Protein AF-A0A939VC29-F1 (afdb_monomer_lite)

Secondary structure (DSSP, 8-state):
-HHHHHHHHHHHHHHHHHHHHHHHGGG-PPPHHHHSTT-TTHHHHSPPP-EEEEETTEEEEE-SSEEEEE-TTT--EEEEEEHHHHHHHHHTT--

Structure (mmCIF, N/CA/C/O backbone):
data_AF-A0A939VC29-F1
#
_entry.id   AF-A0A939VC29-F1
#
loop_
_atom_site.group_PDB
_atom_site.id
_atom_site.type_symbol
_atom_site.label_atom_id
_atom_site.label_alt_id
_atom_site.label_comp_id
_atom_site.label_asym_id
_atom_site.label_entity_id
_atom_site.label_seq_id
_atom_site.pdbx_PDB_ins_code
_atom_site.Cartn_x
_atom_site.Cartn_y
_atom_site.Cartn_z
_atom_site.occupancy
_atom_site.B_iso_or_equiv
_atom_site.auth_seq_id
_atom_site.auth_comp_id
_atom_site.auth_asym_id
_atom_site.auth_atom_id
_atom_site.pdbx_PDB_model_num
ATOM 1 N N . MET A 1 1 ? -16.959 -11.266 55.930 1.00 55.59 1 MET A N 1
ATOM 2 C CA . MET A 1 1 ? -17.821 -10.358 55.129 1.00 55.59 1 MET A CA 1
ATOM 3 C C . MET A 1 1 ? -17.185 -8.999 54.788 1.00 55.59 1 MET A C 1
ATOM 5 O O . MET A 1 1 ? -17.358 -8.553 53.666 1.00 55.59 1 MET A O 1
ATOM 9 N N . LYS A 1 2 ? -16.408 -8.341 55.670 1.00 51.97 2 LYS A N 1
ATOM 10 C CA . LYS A 1 2 ? -15.810 -7.006 55.393 1.00 51.97 2 LYS A CA 1
ATOM 11 C C . LYS A 1 2 ? -14.685 -6.971 54.331 1.00 51.97 2 LYS A C 1
ATOM 13 O O . LYS A 1 2 ? -14.397 -5.912 53.790 1.00 51.97 2 LYS A O 1
ATOM 18 N N . LYS A 1 3 ? -14.012 -8.097 54.052 1.00 50.22 3 LYS A N 1
ATOM 19 C CA . LYS A 1 3 ? -12.901 -8.185 53.075 1.00 50.22 3 LYS A CA 1
ATOM 20 C C . LYS A 1 3 ? -13.419 -8.186 51.629 1.00 50.22 3 LYS A C 1
ATOM 22 O O . LYS A 1 3 ? -12.918 -7.445 50.795 1.00 50.22 3 LYS A O 1
ATOM 27 N N . THR A 1 4 ? -14.496 -8.928 51.376 1.00 53.12 4 THR A N 1
ATOM 28 C CA . THR A 1 4 ? -15.167 -9.022 50.071 1.00 53.12 4 THR A CA 1
ATOM 29 C C . THR A 1 4 ? -15.758 -7.680 49.630 1.00 53.12 4 THR A C 1
ATOM 31 O O . THR A 1 4 ? -15.618 -7.296 48.475 1.00 53.12 4 THR A O 1
ATOM 34 N N . THR A 1 5 ? -16.326 -6.904 50.559 1.00 60.31 5 THR A N 1
ATOM 35 C CA . THR A 1 5 ? -16.849 -5.558 50.274 1.00 60.31 5 THR A CA 1
ATOM 36 C C . THR A 1 5 ? -15.757 -4.506 50.053 1.00 60.31 5 THR A C 1
ATOM 38 O O . THR A 1 5 ? -15.959 -3.609 49.240 1.00 60.31 5 THR A O 1
ATOM 41 N N . LYS A 1 6 ? -14.585 -4.610 50.700 1.00 60.59 6 LYS A N 1
ATOM 42 C CA . LYS A 1 6 ? -13.419 -3.755 50.383 1.00 60.59 6 LYS A CA 1
ATOM 43 C C . LYS A 1 6 ? -12.873 -4.034 48.980 1.00 60.59 6 LYS A C 1
ATOM 45 O O . LYS A 1 6 ? -12.610 -3.091 48.244 1.00 60.59 6 LYS A O 1
ATOM 50 N N . ASN A 1 7 ? -12.769 -5.307 48.594 1.00 62.59 7 ASN A N 1
ATOM 51 C CA . ASN A 1 7 ? -12.295 -5.707 47.264 1.00 62.59 7 ASN A CA 1
ATOM 52 C C . ASN A 1 7 ? -13.276 -5.285 46.155 1.00 62.59 7 ASN A C 1
ATOM 54 O O . ASN A 1 7 ? -12.844 -4.828 45.100 1.00 62.59 7 ASN A O 1
ATOM 58 N N . LEU A 1 8 ? -14.588 -5.368 46.412 1.00 68.81 8 LEU A N 1
ATOM 59 C CA . LEU A 1 8 ? -15.631 -4.901 45.492 1.00 68.81 8 LEU A CA 1
ATOM 60 C C . LEU A 1 8 ? -15.632 -3.369 45.337 1.00 68.81 8 LEU A C 1
ATOM 62 O O . LEU A 1 8 ? -15.771 -2.852 44.235 1.00 68.81 8 LEU A O 1
ATOM 66 N N . ARG A 1 9 ? -15.413 -2.629 46.431 1.00 68.44 9 ARG A N 1
ATOM 67 C CA . ARG A 1 9 ? -15.256 -1.165 46.382 1.00 68.44 9 ARG A CA 1
ATOM 68 C C . ARG A 1 9 ? -13.992 -0.749 45.629 1.00 68.44 9 ARG A C 1
ATOM 70 O O . ARG A 1 9 ? -14.062 0.159 44.814 1.00 68.44 9 ARG A O 1
ATOM 77 N N . SER A 1 10 ? -12.875 -1.445 45.857 1.00 71.88 10 SER A N 1
ATOM 78 C CA . SER A 1 10 ? -11.595 -1.185 45.185 1.00 71.88 10 SER A CA 1
ATOM 79 C C . SER A 1 10 ? -11.645 -1.462 43.679 1.00 71.88 10 SER A C 1
ATOM 81 O O . SER A 1 10 ? -11.049 -0.722 42.899 1.00 71.88 10 SER A O 1
ATOM 83 N N . THR A 1 11 ? -12.350 -2.515 43.261 1.00 73.38 11 THR A N 1
ATOM 84 C CA . THR A 1 11 ? -12.545 -2.841 41.839 1.00 73.38 11 THR A CA 1
ATOM 85 C C . THR A 1 11 ? -13.499 -1.858 41.170 1.00 73.38 11 THR A C 1
ATOM 87 O O . THR A 1 11 ? -13.197 -1.381 40.081 1.00 73.38 11 THR A O 1
ATOM 90 N N . ALA A 1 12 ? -14.581 -1.455 41.843 1.00 80.31 12 ALA A N 1
ATOM 91 C CA . ALA A 1 12 ? -15.478 -0.415 41.341 1.00 80.31 12 ALA A CA 1
ATOM 92 C C . ALA A 1 12 ? -14.769 0.941 41.143 1.00 80.31 12 ALA A C 1
ATOM 94 O O . ALA A 1 12 ? -14.977 1.589 40.120 1.00 80.31 12 ALA A O 1
ATOM 95 N N . THR A 1 13 ? -13.881 1.355 42.058 1.00 80.69 13 THR A N 1
ATOM 96 C CA . THR A 1 13 ? -13.077 2.579 41.869 1.00 80.69 13 THR A CA 1
ATOM 97 C C . THR A 1 13 ? -12.082 2.465 40.721 1.00 80.69 13 THR A C 1
ATOM 99 O O . THR A 1 13 ? -11.893 3.439 40.001 1.00 80.69 13 THR A O 1
ATOM 102 N N . LEU A 1 14 ? -11.471 1.294 40.514 1.00 82.81 14 LEU A N 1
ATOM 103 C CA . LEU A 1 14 ? -10.546 1.082 39.398 1.00 82.81 14 LEU A CA 1
ATOM 104 C C . LEU A 1 14 ? -11.274 1.156 38.047 1.00 82.81 14 LEU A C 1
ATOM 106 O O . LEU A 1 14 ? -10.795 1.809 37.127 1.00 82.81 14 LEU A O 1
ATOM 110 N N . VAL A 1 15 ? -12.458 0.542 37.944 1.00 84.38 15 VAL A N 1
ATOM 111 C CA . VAL A 1 15 ? -13.300 0.602 36.739 1.00 84.38 15 VAL A CA 1
ATOM 112 C C . VAL A 1 15 ? -13.763 2.034 36.461 1.00 84.38 15 VAL A C 1
ATOM 114 O O . VAL A 1 15 ? -13.710 2.476 35.317 1.00 84.38 15 VAL A O 1
ATOM 117 N N . LEU A 1 16 ? -14.145 2.792 37.494 1.00 83.25 16 LEU A N 1
ATOM 118 C CA . LEU A 1 16 ? -14.531 4.197 37.343 1.00 83.25 16 LEU A CA 1
ATOM 119 C C . LEU A 1 16 ? -13.359 5.078 36.875 1.00 83.25 16 LEU A C 1
ATOM 121 O O . LEU A 1 16 ? -13.553 5.924 36.009 1.00 83.25 16 LEU A O 1
ATOM 125 N N . LEU A 1 17 ? -12.144 4.849 37.388 1.00 81.31 17 LEU A N 1
ATOM 126 C CA . LEU A 1 17 ? -10.926 5.537 36.933 1.00 81.31 17 LEU A CA 1
ATOM 127 C C . LEU A 1 17 ? -10.551 5.196 35.484 1.00 81.31 17 LEU A C 1
ATOM 129 O O . LEU A 1 17 ? -10.044 6.051 34.767 1.00 81.31 17 LEU A O 1
ATOM 133 N N . LEU A 1 18 ? -10.796 3.963 35.038 1.00 79.25 18 LEU A N 1
ATOM 134 C CA . LEU A 1 18 ? -10.571 3.569 33.645 1.00 79.25 18 LEU A CA 1
ATOM 135 C C . LEU A 1 18 ? -11.630 4.164 32.705 1.00 79.25 18 LEU A C 1
ATOM 137 O O . LEU A 1 18 ? -11.317 4.511 31.575 1.00 79.25 18 LEU A O 1
ATOM 141 N N . LEU A 1 19 ? -12.874 4.335 33.159 1.00 77.44 19 LEU A N 1
ATOM 142 C CA . LEU A 1 19 ? -13.927 4.983 32.368 1.00 77.44 19 LEU A CA 1
ATOM 143 C C . LEU A 1 19 ? -13.667 6.486 32.169 1.00 77.44 19 LEU A C 1
ATOM 145 O O . LEU A 1 19 ? -13.938 7.017 31.091 1.00 77.44 19 LEU A O 1
ATOM 149 N N . THR A 1 20 ? -13.102 7.175 33.166 1.00 67.75 20 THR A N 1
ATOM 150 C CA . THR A 1 20 ? -12.790 8.609 33.049 1.00 67.75 20 THR A CA 1
ATOM 151 C C . THR A 1 20 ? -11.613 8.889 32.113 1.00 67.75 20 THR A C 1
ATOM 153 O O . THR A 1 20 ? -11.638 9.896 31.407 1.00 67.75 20 THR A O 1
ATOM 156 N N . THR A 1 21 ? -10.610 8.008 32.026 1.00 65.38 21 THR A N 1
ATOM 157 C CA . THR A 1 21 ? -9.490 8.188 31.082 1.00 65.38 21 THR A CA 1
ATOM 158 C C . THR A 1 21 ? -9.920 8.029 29.623 1.00 65.38 21 THR A C 1
ATOM 160 O O . THR A 1 21 ? -9.427 8.765 28.767 1.00 65.38 21 THR A O 1
ATOM 163 N N . ILE A 1 22 ? -10.882 7.143 29.336 1.00 66.50 22 ILE A N 1
ATOM 164 C CA . ILE A 1 22 ? -11.430 6.955 27.982 1.00 66.50 22 ILE A CA 1
ATOM 165 C C . ILE A 1 22 ? -12.197 8.209 27.525 1.00 66.50 22 ILE A C 1
ATOM 167 O O . ILE A 1 22 ? -12.048 8.629 26.380 1.00 66.50 22 ILE A O 1
ATOM 171 N N . MET A 1 23 ? -12.951 8.865 28.420 1.00 62.06 23 MET A N 1
ATOM 172 C CA . MET A 1 23 ? -13.650 10.122 28.095 1.00 62.06 23 MET A CA 1
ATOM 173 C C . MET A 1 23 ? -12.689 11.295 27.841 1.00 62.06 23 MET A C 1
ATOM 175 O O . MET A 1 23 ? -12.919 12.089 26.931 1.00 62.06 23 MET A O 1
ATOM 179 N N . MET A 1 24 ? -11.591 11.403 28.598 1.00 61.97 24 MET A N 1
ATOM 180 C CA . MET A 1 24 ? -10.615 12.494 28.431 1.00 61.97 24 MET A CA 1
ATOM 181 C C . MET A 1 24 ? -9.788 12.365 27.141 1.00 61.97 24 MET A C 1
ATOM 183 O O . MET A 1 24 ? -9.406 13.376 26.554 1.00 61.97 24 MET A O 1
ATOM 187 N N . ALA A 1 25 ? -9.551 11.142 26.655 1.00 60.53 25 ALA A N 1
ATOM 188 C CA . ALA A 1 25 ? -8.851 10.898 25.391 1.00 60.53 25 ALA A CA 1
ATOM 189 C C . ALA A 1 25 ? -9.644 11.362 24.150 1.00 60.53 25 ALA A C 1
ATOM 191 O O . ALA A 1 25 ? -9.062 11.545 23.081 1.00 60.53 25 ALA A O 1
ATOM 192 N N . GLN A 1 26 ? -10.954 11.590 24.283 1.00 61.41 26 GLN A N 1
ATOM 193 C CA . GLN A 1 26 ? -11.834 11.965 23.174 1.00 61.41 26 GLN A CA 1
ATOM 194 C C . GLN A 1 26 ? -11.755 13.459 22.804 1.00 61.41 26 GLN A C 1
ATOM 196 O O . GLN A 1 26 ? -12.183 13.849 21.721 1.00 61.41 26 GLN A O 1
ATOM 201 N N . HIS A 1 27 ? -11.175 14.301 23.665 1.00 63.78 27 HIS A N 1
ATOM 202 C CA . HIS A 1 27 ? -11.082 15.754 23.470 1.00 63.78 27 HIS A CA 1
ATOM 203 C C . HIS A 1 27 ? -9.701 16.218 22.988 1.00 63.78 27 HIS A C 1
ATOM 205 O O . HIS A 1 27 ? -9.257 17.315 23.332 1.00 63.78 27 HIS A O 1
ATOM 211 N N . LYS A 1 28 ? -8.995 15.411 22.184 1.00 72.88 28 LYS A N 1
ATOM 212 C CA . LYS A 1 28 ? -7.793 15.904 21.505 1.00 72.88 28 LYS A CA 1
ATOM 213 C C . LYS A 1 28 ? -8.209 16.988 20.509 1.00 72.88 28 LYS A C 1
ATOM 215 O O . LYS A 1 28 ? -8.849 16.703 19.502 1.00 72.88 28 LYS A O 1
ATOM 220 N N . GLN A 1 29 ? -7.857 18.231 20.812 1.00 83.00 29 GLN A N 1
ATOM 221 C CA . GLN A 1 29 ? -8.041 19.348 19.895 1.00 83.00 29 GLN A CA 1
ATOM 222 C C . GLN A 1 29 ? -7.030 19.206 18.757 1.00 83.00 29 GLN A C 1
ATOM 224 O O . GLN A 1 29 ? -5.828 19.089 18.999 1.00 83.00 29 GLN A O 1
ATOM 229 N N . PHE A 1 30 ? -7.527 19.175 17.525 1.00 87.94 30 PHE A N 1
ATOM 230 C CA . PHE A 1 30 ? -6.679 19.188 16.340 1.00 87.94 30 PHE A CA 1
ATOM 231 C C . PHE A 1 30 ? -6.135 20.599 16.110 1.00 87.94 30 PHE A C 1
ATOM 233 O O . PHE A 1 30 ? -6.833 21.591 16.327 1.00 87.94 30 PHE A O 1
ATOM 240 N N . THR A 1 31 ? -4.881 20.686 15.683 1.00 93.56 31 THR A N 1
ATOM 241 C CA . THR A 1 31 ? -4.234 21.946 15.308 1.00 93.56 31 THR A CA 1
ATOM 242 C C . THR A 1 31 ? -4.516 22.290 13.843 1.00 93.56 31 THR A C 1
ATOM 244 O O . THR A 1 31 ? -4.997 21.460 13.074 1.00 93.56 31 THR A O 1
ATOM 247 N N . LEU A 1 32 ? -4.189 23.510 13.408 1.00 94.38 32 LEU A N 1
ATOM 248 C CA . LEU A 1 32 ? -4.272 23.851 11.981 1.00 94.38 32 LEU A CA 1
ATOM 249 C C . LEU A 1 32 ? -3.327 22.992 11.124 1.00 94.38 32 LEU A C 1
ATOM 251 O O . LEU A 1 32 ? -3.684 22.643 10.003 1.00 94.38 32 LEU A O 1
ATOM 255 N N . GLU A 1 33 ? -2.173 22.592 11.665 1.00 95.31 33 GLU A N 1
ATOM 256 C CA . GLU A 1 33 ? -1.212 21.693 11.005 1.00 95.31 33 GLU A CA 1
ATOM 257 C C . GLU A 1 33 ? -1.770 20.284 10.761 1.00 95.31 33 GLU A C 1
ATOM 259 O O . GLU A 1 33 ? -1.320 19.584 9.852 1.00 95.31 33 GLU A O 1
ATOM 264 N N . ASP A 1 34 ? -2.754 19.881 11.566 1.00 94.38 34 ASP A N 1
ATOM 265 C CA . ASP A 1 34 ? -3.453 18.604 11.458 1.00 94.38 34 ASP A CA 1
ATOM 266 C C . ASP A 1 34 ? -4.587 18.643 10.424 1.00 94.38 34 ASP A C 1
ATOM 268 O O . ASP A 1 34 ? -4.891 17.630 9.796 1.00 94.38 34 ASP A O 1
ATOM 272 N N . LEU A 1 35 ? -5.235 19.802 10.262 1.00 91.75 35 LEU A N 1
ATOM 273 C CA . LEU A 1 35 ? -6.495 19.928 9.522 1.00 91.75 35 LEU A CA 1
ATOM 274 C C . LEU A 1 35 ? -6.349 20.565 8.139 1.00 91.75 35 LEU A C 1
ATOM 276 O O . LEU A 1 35 ? -7.129 20.247 7.241 1.00 91.75 35 LEU A O 1
ATOM 280 N N . ASN A 1 36 ? -5.381 21.460 7.949 1.00 94.00 36 ASN A N 1
ATOM 281 C CA . ASN A 1 36 ? -5.243 22.202 6.701 1.00 94.00 36 ASN A CA 1
ATOM 282 C C . ASN A 1 36 ? -4.416 21.434 5.669 1.00 94.00 36 ASN A C 1
ATOM 284 O O . ASN A 1 36 ? -3.344 20.912 5.974 1.00 94.00 36 ASN A O 1
ATOM 288 N N . PHE A 1 37 ? -4.858 21.455 4.409 1.00 91.19 37 PHE A N 1
ATOM 289 C CA . PHE A 1 37 ? -4.052 20.968 3.291 1.00 91.19 37 PHE A CA 1
ATOM 290 C C . PHE A 1 37 ? -2.702 21.694 3.250 1.00 91.19 37 PHE A C 1
ATOM 292 O O . PHE A 1 37 ? -2.650 22.921 3.205 1.00 91.19 37 PHE A O 1
ATOM 299 N N . GLY A 1 38 ? -1.613 20.924 3.254 1.00 92.06 38 GLY A N 1
ATOM 300 C CA . GLY A 1 38 ? -0.248 21.460 3.297 1.00 92.06 38 GLY A CA 1
ATOM 301 C C . GLY A 1 38 ? 0.315 21.656 4.707 1.00 92.06 38 GLY A C 1
ATOM 302 O O . GLY A 1 38 ? 1.503 21.941 4.828 1.00 92.06 38 GLY A O 1
ATOM 303 N N . GLY A 1 39 ? -0.488 21.445 5.755 1.00 96.00 39 GLY A N 1
ATOM 304 C CA . GLY A 1 39 ? 0.001 21.346 7.125 1.00 96.00 39 GLY A CA 1
ATOM 305 C C . GLY A 1 39 ? 0.986 20.188 7.284 1.00 96.00 39 GLY A C 1
ATOM 306 O O . GLY A 1 39 ? 0.861 19.137 6.645 1.00 96.00 39 GLY A O 1
ATOM 307 N N . SER A 1 40 ? 1.968 20.377 8.156 1.00 95.88 40 SER A N 1
ATOM 308 C CA . SER A 1 40 ? 3.068 19.437 8.395 1.00 95.88 40 SER A CA 1
ATOM 309 C C . SER A 1 40 ? 2.607 18.046 8.845 1.00 95.88 40 SER A C 1
ATOM 311 O O . SER A 1 40 ? 3.303 17.064 8.580 1.00 95.88 40 SER A O 1
ATOM 313 N N . ASN A 1 41 ? 1.425 17.935 9.464 1.00 94.44 41 ASN A N 1
ATOM 314 C CA . ASN A 1 41 ? 0.870 16.668 9.942 1.00 94.44 41 ASN A CA 1
ATOM 315 C C . ASN A 1 41 ? -0.418 16.223 9.222 1.00 94.44 41 ASN A C 1
ATOM 317 O O . ASN A 1 41 ? -0.905 15.115 9.457 1.00 94.44 41 ASN A O 1
ATOM 321 N N . TYR A 1 42 ? -0.942 17.030 8.297 1.00 94.00 42 TYR A N 1
ATOM 322 C CA . TYR A 1 42 ? -2.206 16.779 7.601 1.00 94.00 42 TYR A CA 1
ATOM 323 C C . TYR A 1 42 ? -2.293 15.374 6.985 1.00 94.00 42 TYR A C 1
ATOM 325 O O . TYR A 1 42 ? -3.274 14.659 7.171 1.00 94.00 42 TYR A O 1
ATOM 333 N N . ARG A 1 43 ? -1.235 14.911 6.304 1.00 90.94 43 ARG A N 1
ATOM 334 C CA . ARG A 1 43 ? -1.243 13.589 5.645 1.00 90.9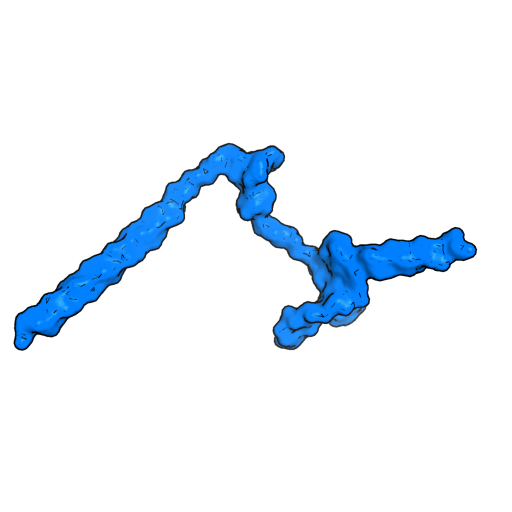4 43 ARG A CA 1
ATOM 335 C C . ARG A 1 43 ? -1.300 12.402 6.606 1.00 90.94 43 ARG A C 1
ATOM 337 O O . ARG A 1 43 ? -1.816 11.355 6.229 1.00 90.94 43 ARG A O 1
ATOM 344 N N . ASN A 1 44 ? -0.807 12.552 7.834 1.00 91.44 44 ASN A N 1
ATOM 345 C CA . ASN A 1 44 ? -0.928 11.510 8.859 1.00 91.44 44 ASN A CA 1
ATOM 346 C C . ASN A 1 44 ? -2.328 11.489 9.489 1.00 91.44 44 ASN A C 1
ATOM 348 O O . ASN A 1 44 ? -2.714 10.497 10.103 1.00 91.44 44 ASN A O 1
ATOM 352 N N . MET A 1 45 ? -3.069 12.590 9.349 1.00 91.56 45 MET A N 1
ATOM 353 C CA . MET A 1 45 ? -4.432 12.778 9.850 1.00 91.56 45 MET A CA 1
ATOM 354 C C . MET A 1 45 ? -5.494 12.360 8.823 1.00 91.56 45 MET A C 1
ATOM 356 O O . MET A 1 45 ? -6.666 12.222 9.167 1.00 91.56 45 MET A O 1
ATOM 360 N N . THR A 1 46 ? -5.092 12.110 7.575 1.00 87.56 46 THR A N 1
ATOM 361 C CA . THR A 1 46 ? -5.952 11.559 6.524 1.00 87.56 46 THR A CA 1
ATOM 362 C C . THR A 1 46 ? -5.853 10.032 6.440 1.00 87.56 46 THR A C 1
ATOM 364 O O . THR A 1 46 ? -4.780 9.478 6.692 1.00 87.56 46 THR A O 1
ATOM 367 N N . PRO A 1 47 ? -6.924 9.325 6.029 1.00 88.06 47 PRO A N 1
ATOM 368 C CA . PRO A 1 47 ? -6.848 7.899 5.733 1.00 88.06 47 PRO A CA 1
ATOM 369 C C . PRO A 1 47 ? -5.743 7.598 4.719 1.00 88.06 47 PRO A C 1
ATOM 371 O O . PRO A 1 47 ? -5.602 8.299 3.714 1.00 88.06 47 PRO A O 1
ATOM 374 N N . LYS A 1 48 ? -4.972 6.534 4.965 1.00 84.31 48 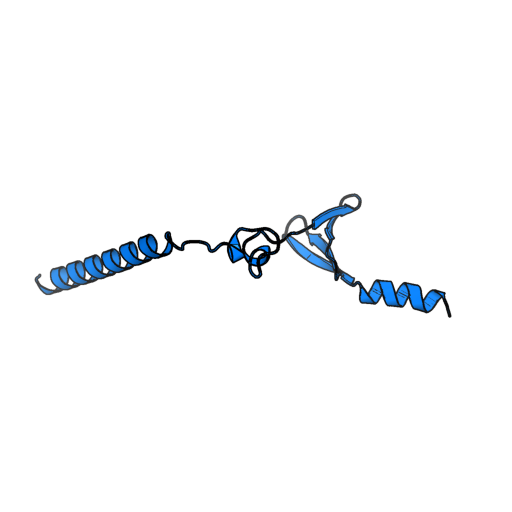LYS A N 1
ATOM 375 C CA . LYS A 1 48 ? -3.971 6.076 3.999 1.00 84.31 48 LYS A CA 1
ATOM 376 C C . LYS A 1 48 ? -4.672 5.679 2.706 1.00 84.31 48 LYS A C 1
ATOM 378 O O . LYS A 1 48 ? -5.627 4.904 2.724 1.00 84.31 48 LY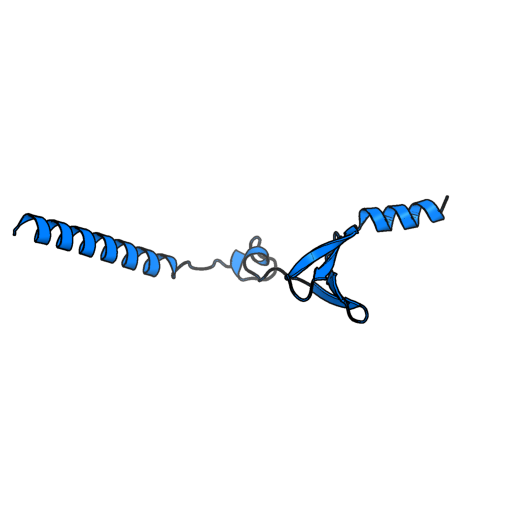S A O 1
ATOM 383 N N . GLN A 1 49 ? -4.180 6.212 1.595 1.00 81.00 49 GLN A N 1
ATOM 384 C CA . GLN A 1 49 ? -4.670 5.840 0.280 1.00 81.00 49 GLN A CA 1
ATOM 385 C C . GLN A 1 49 ? -4.187 4.428 -0.032 1.00 81.00 49 GLN A C 1
ATOM 387 O O . GLN A 1 49 ? -2.986 4.168 -0.044 1.00 81.00 49 GLN A O 1
ATOM 392 N N . VAL A 1 50 ? -5.134 3.525 -0.257 1.00 85.44 50 VAL A N 1
ATOM 393 C CA . VAL A 1 50 ? -4.857 2.186 -0.764 1.00 85.44 50 VAL A CA 1
ATOM 394 C C . VAL A 1 50 ? -5.596 2.055 -2.078 1.00 85.44 50 VAL A C 1
ATOM 396 O O . VAL A 1 50 ? -6.804 2.296 -2.134 1.00 85.44 50 VAL A O 1
ATOM 399 N N . TYR A 1 51 ? -4.864 1.726 -3.134 1.00 93.00 51 TYR A N 1
ATOM 400 C CA . TYR A 1 51 ? -5.422 1.611 -4.468 1.00 93.00 51 TYR A CA 1
ATOM 401 C C . TYR A 1 51 ? -5.563 0.138 -4.825 1.00 93.00 51 TYR A C 1
ATOM 403 O O . TYR A 1 51 ? -4.652 -0.664 -4.631 1.00 93.00 51 TYR A O 1
ATOM 411 N N . TYR A 1 52 ? -6.742 -0.213 -5.325 1.00 94.81 52 TYR A N 1
ATOM 412 C CA . TYR A 1 52 ? -7.051 -1.553 -5.791 1.00 94.81 52 TYR A CA 1
ATOM 413 C C . TYR A 1 52 ? -7.629 -1.463 -7.192 1.00 94.81 52 TYR A C 1
ATOM 415 O O . TYR A 1 52 ? -8.401 -0.552 -7.501 1.00 94.81 52 TYR A O 1
ATOM 423 N N . ALA A 1 53 ? -7.270 -2.426 -8.024 1.00 96.00 53 ALA A N 1
ATOM 424 C CA . ALA A 1 53 ? -7.786 -2.563 -9.370 1.00 96.00 53 ALA A CA 1
ATOM 425 C C . ALA A 1 53 ? -8.077 -4.034 -9.668 1.00 96.00 53 ALA A C 1
ATOM 427 O O . ALA A 1 53 ? -7.475 -4.937 -9.086 1.00 96.00 53 ALA A O 1
ATOM 428 N N . TRP A 1 54 ? -9.004 -4.262 -10.593 1.00 96.62 54 TRP A N 1
ATOM 429 C CA . TRP A 1 54 ? -9.267 -5.586 -11.144 1.00 96.62 54 TRP A CA 1
ATOM 430 C C . TRP A 1 54 ? -8.464 -5.765 -12.426 1.00 96.62 54 TRP A C 1
ATOM 432 O O . TRP A 1 54 ? -8.609 -4.978 -13.363 1.00 96.62 54 TRP A O 1
ATOM 442 N N . TRP A 1 55 ? -7.609 -6.785 -12.463 1.00 96.44 55 TRP A N 1
ATOM 443 C CA . TRP A 1 55 ? -6.873 -7.203 -13.655 1.00 96.44 55 TRP A CA 1
ATOM 444 C C . TRP A 1 55 ? -7.455 -8.533 -14.125 1.00 96.44 55 TRP A C 1
ATOM 446 O O . TRP A 1 55 ? -7.083 -9.603 -13.642 1.00 96.44 55 TRP A O 1
ATOM 456 N N . GLY A 1 56 ? -8.437 -8.456 -15.024 1.00 96.50 56 GLY A N 1
ATOM 457 C CA . GLY A 1 56 ? -9.302 -9.598 -15.313 1.00 96.50 56 GLY A CA 1
ATOM 458 C C . GLY A 1 56 ? -10.075 -10.010 -14.058 1.00 96.50 56 GLY A C 1
ATOM 459 O O . GLY A 1 56 ? -10.676 -9.164 -13.397 1.00 96.50 56 GLY A O 1
ATOM 460 N N . ASP A 1 57 ? -10.012 -11.294 -13.710 1.00 96.12 57 ASP A N 1
ATOM 461 C CA . ASP A 1 57 ? -10.711 -11.857 -12.547 1.00 96.12 57 ASP A CA 1
ATOM 462 C C . ASP A 1 57 ? -9.932 -11.724 -11.229 1.00 96.12 57 ASP A C 1
ATOM 464 O O . ASP A 1 57 ? -10.402 -12.183 -10.183 1.00 96.12 57 ASP A O 1
ATOM 468 N N . GLU A 1 58 ? -8.739 -11.127 -11.244 1.00 97.00 58 GLU A N 1
ATOM 469 C CA . GLU A 1 58 ? -7.877 -11.017 -10.068 1.00 97.00 58 GLU A CA 1
ATOM 470 C C . GLU A 1 58 ? -7.878 -9.608 -9.475 1.00 97.00 58 GLU A C 1
ATOM 472 O O . GLU A 1 58 ? -7.759 -8.604 -10.180 1.00 97.00 58 GLU A O 1
ATOM 477 N N . LEU A 1 59 ? -8.013 -9.545 -8.147 1.00 97.31 59 LEU A N 1
ATOM 478 C CA . LEU A 1 59 ? -7.928 -8.301 -7.394 1.00 97.31 59 LEU A CA 1
ATOM 479 C C . LEU A 1 59 ? -6.458 -8.006 -7.103 1.00 97.31 59 LEU A C 1
ATOM 481 O O . LEU A 1 59 ? -5.761 -8.835 -6.518 1.00 97.31 59 LEU A O 1
ATOM 485 N N . VAL A 1 60 ? -6.000 -6.818 -7.480 1.00 97.56 60 VAL A N 1
ATOM 486 C CA . VAL A 1 60 ? -4.607 -6.393 -7.338 1.00 97.56 60 VAL A CA 1
ATOM 487 C C . VAL A 1 60 ? -4.553 -5.102 -6.532 1.00 97.56 60 VAL A C 1
ATOM 489 O O . VAL A 1 60 ? -5.241 -4.131 -6.851 1.00 97.56 60 VAL A O 1
ATOM 492 N N . ARG A 1 61 ? -3.726 -5.078 -5.483 1.00 96.50 61 ARG A N 1
ATOM 493 C CA . ARG A 1 61 ? -3.300 -3.845 -4.820 1.00 96.50 61 ARG A CA 1
ATOM 494 C C . ARG A 1 61 ? -2.246 -3.176 -5.683 1.00 96.50 61 ARG A C 1
ATOM 496 O O . ARG A 1 61 ? -1.217 -3.779 -5.994 1.00 96.50 61 ARG A O 1
ATOM 503 N N . THR A 1 62 ? -2.506 -1.930 -6.042 1.00 95.06 62 THR A N 1
ATOM 504 C CA . THR A 1 62 ? -1.558 -1.078 -6.743 1.00 95.06 62 THR A CA 1
ATOM 505 C C . THR A 1 62 ? -0.955 -0.098 -5.747 1.00 95.06 62 THR A C 1
AT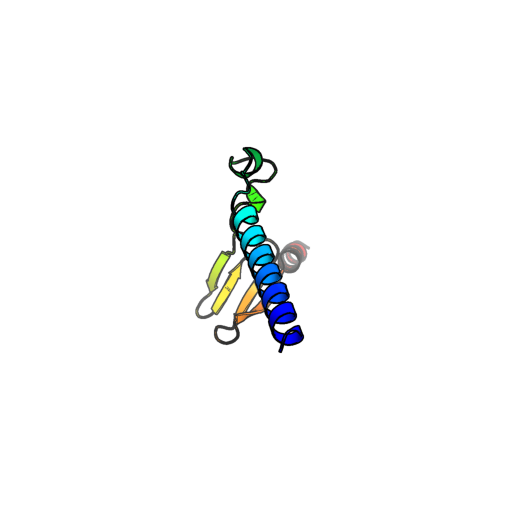OM 507 O O . THR A 1 62 ? -1.652 0.577 -4.989 1.00 95.06 62 THR A O 1
ATOM 510 N N . ASP A 1 63 ? 0.367 -0.053 -5.707 1.00 93.25 63 ASP A N 1
ATOM 511 C CA . ASP A 1 63 ? 1.130 0.870 -4.881 1.00 93.25 63 ASP A CA 1
ATOM 512 C C . ASP A 1 63 ? 2.262 1.455 -5.725 1.00 93.25 63 ASP A C 1
ATOM 514 O O . ASP A 1 63 ? 2.605 0.934 -6.788 1.00 93.25 63 ASP A O 1
ATOM 518 N N . ARG A 1 64 ? 2.841 2.559 -5.260 1.00 92.44 64 ARG A N 1
ATOM 519 C CA . ARG A 1 64 ? 3.935 3.236 -5.958 1.00 92.44 64 ARG A CA 1
ATOM 520 C C . ARG A 1 64 ? 5.163 2.341 -6.098 1.00 92.44 64 ARG A C 1
ATOM 522 O O . ARG A 1 64 ? 5.830 2.383 -7.123 1.00 92.44 64 ARG A O 1
ATOM 529 N N . GLU A 1 65 ? 5.448 1.554 -5.065 1.00 95.00 65 GLU A N 1
ATOM 530 C CA . GLU A 1 65 ? 6.685 0.775 -4.969 1.00 95.00 65 GLU A CA 1
ATOM 531 C C . GLU A 1 65 ? 6.494 -0.697 -5.377 1.00 95.00 65 GLU A C 1
ATOM 533 O O . GLU A 1 65 ? 7.462 -1.373 -5.727 1.00 95.00 65 GLU A O 1
ATOM 538 N N . ALA A 1 66 ? 5.260 -1.217 -5.349 1.00 95.44 66 ALA A N 1
ATOM 539 C CA . ALA A 1 66 ? 4.971 -2.609 -5.690 1.00 95.44 66 ALA A CA 1
ATOM 540 C C . ALA A 1 66 ? 3.512 -2.843 -6.106 1.00 95.44 66 ALA A C 1
ATOM 542 O O . ALA A 1 66 ? 2.602 -2.113 -5.718 1.00 95.44 66 ALA A O 1
ATOM 543 N N . CYS A 1 67 ? 3.284 -3.924 -6.850 1.00 96.62 67 CYS A N 1
ATOM 544 C CA . CYS A 1 67 ? 1.955 -4.466 -7.121 1.00 96.62 67 CYS A CA 1
ATOM 545 C C . CYS A 1 67 ? 1.820 -5.848 -6.479 1.00 96.62 67 CYS A C 1
ATOM 547 O O . CYS A 1 67 ? 2.741 -6.663 -6.553 1.00 96.62 67 CYS A O 1
ATOM 549 N N . ALA A 1 68 ? 0.668 -6.132 -5.872 1.00 97.44 68 ALA A N 1
ATOM 550 C CA . ALA A 1 68 ? 0.407 -7.416 -5.229 1.00 97.44 68 ALA A CA 1
ATOM 551 C C . ALA A 1 68 ? -0.987 -7.942 -5.567 1.00 97.44 68 ALA A C 1
ATOM 553 O O . ALA A 1 68 ? -1.968 -7.207 -5.513 1.00 97.44 68 ALA A O 1
ATOM 554 N N . GLN A 1 69 ? -1.086 -9.228 -5.883 1.00 97.62 69 GLN A N 1
ATOM 555 C CA . GLN A 1 69 ? -2.364 -9.910 -6.035 1.00 97.62 69 GLN A CA 1
ATOM 556 C C . GLN A 1 69 ? -2.936 -10.250 -4.662 1.00 97.62 69 GLN A C 1
ATOM 558 O O . GLN A 1 69 ? -2.209 -10.642 -3.748 1.00 97.62 69 GLN A O 1
ATOM 563 N N . ILE A 1 70 ? -4.253 -10.144 -4.532 1.00 97.56 70 ILE A N 1
ATOM 564 C CA . ILE A 1 70 ? -4.980 -10.436 -3.304 1.00 97.56 70 ILE A CA 1
ATOM 565 C C . ILE A 1 70 ? -5.734 -11.743 -3.472 1.00 97.56 70 ILE A C 1
ATOM 567 O O . ILE A 1 70 ? -6.586 -11.896 -4.350 1.00 97.56 70 ILE A O 1
ATOM 571 N N . ASN A 1 71 ? -5.482 -12.685 -2.568 1.00 97.06 71 ASN A N 1
ATOM 572 C CA . ASN A 1 71 ? -6.290 -13.886 -2.490 1.00 97.06 71 ASN A CA 1
ATOM 573 C C . ASN A 1 71 ? -7.710 -13.530 -2.014 1.00 97.06 71 ASN A C 1
ATOM 575 O O . ASN A 1 71 ? -7.922 -13.177 -0.858 1.00 97.06 71 ASN A O 1
ATOM 579 N N . LYS A 1 72 ? -8.706 -13.696 -2.887 1.00 95.12 72 LYS A N 1
ATOM 580 C CA . LYS A 1 72 ? -10.122 -13.366 -2.623 1.00 95.12 72 LYS A CA 1
ATOM 581 C C . LYS A 1 72 ? -10.744 -14.103 -1.421 1.00 95.12 72 LYS A C 1
ATOM 583 O O . LYS A 1 72 ? -11.787 -13.682 -0.935 1.00 95.12 72 LYS 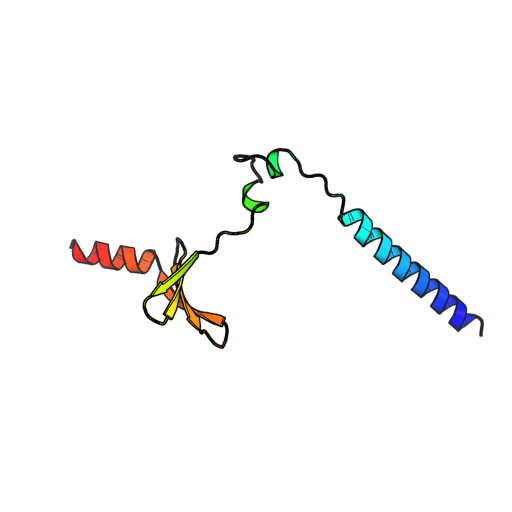A O 1
ATOM 588 N N . LYS A 1 73 ? -10.143 -15.207 -0.954 1.00 95.75 73 LYS A N 1
ATOM 589 C CA . LYS A 1 73 ? -10.637 -16.005 0.183 1.00 95.75 73 LYS A CA 1
ATOM 590 C C . LYS A 1 73 ? -9.881 -15.719 1.478 1.00 95.75 73 LYS A C 1
ATOM 592 O O . LYS A 1 73 ? -10.506 -15.590 2.522 1.00 95.75 73 LYS A O 1
ATOM 597 N N . THR A 1 74 ? -8.550 -15.667 1.422 1.00 96.94 74 THR A N 1
ATOM 598 C CA . THR A 1 74 ? -7.703 -15.503 2.619 1.00 96.94 74 THR A CA 1
ATOM 599 C C . THR A 1 74 ? -7.307 -14.054 2.882 1.00 96.94 74 THR A C 1
ATOM 601 O O . THR A 1 74 ? -6.796 -13.762 3.959 1.00 96.94 74 THR A O 1
ATOM 604 N N . LEU A 1 75 ? -7.528 -13.162 1.907 1.00 93.44 75 LEU A N 1
ATOM 605 C CA . LEU A 1 75 ? -7.108 -11.756 1.893 1.00 93.44 75 LEU A CA 1
ATOM 606 C C . LEU A 1 75 ? -5.591 -11.556 2.015 1.00 93.44 75 LEU A C 1
ATOM 608 O O . LEU A 1 75 ? -5.127 -10.451 2.276 1.00 93.44 75 LEU A O 1
ATOM 612 N N . GLN A 1 76 ? -4.812 -12.621 1.819 1.00 96.62 76 GLN A N 1
ATOM 613 C CA . GLN A 1 76 ? -3.358 -12.543 1.814 1.00 96.62 76 GLN A CA 1
ATOM 614 C C . GLN A 1 76 ? -2.863 -11.940 0.501 1.00 96.62 76 GLN A C 1
ATOM 616 O O . GLN A 1 76 ? -3.378 -12.260 -0.574 1.00 96.62 76 GLN A O 1
ATOM 621 N N . GLU A 1 77 ? -1.846 -11.088 0.606 1.00 95.94 77 GLU A N 1
ATOM 622 C CA . GLU A 1 77 ? -1.182 -10.461 -0.533 1.00 95.94 77 GLU A CA 1
ATOM 623 C C . GLU A 1 77 ? -0.009 -11.317 -1.016 1.00 95.94 77 GLU A C 1
ATOM 625 O O . GLU A 1 77 ? 0.763 -11.852 -0.221 1.00 95.94 77 GLU A O 1
ATOM 630 N N . THR A 1 78 ? 0.140 -11.430 -2.332 1.00 97.38 78 THR A N 1
ATOM 631 C CA . THR A 1 78 ? 1.316 -12.012 -2.986 1.00 97.38 78 THR A CA 1
ATOM 632 C C . THR A 1 78 ? 1.881 -10.989 -3.958 1.00 97.38 78 THR A C 1
ATOM 634 O O . THR A 1 78 ? 1.194 -10.584 -4.896 1.00 97.38 78 THR A O 1
ATOM 637 N N . THR A 1 79 ? 3.116 -10.544 -3.728 1.00 97.56 79 THR A N 1
ATOM 638 C CA . THR A 1 79 ? 3.788 -9.570 -4.597 1.00 97.56 79 THR A CA 1
ATOM 639 C C . THR A 1 79 ? 3.921 -10.124 -6.011 1.00 97.56 79 THR A C 1
ATOM 641 O O . THR A 1 79 ? 4.438 -11.222 -6.200 1.00 97.56 79 THR A O 1
ATOM 644 N N . LEU A 1 80 ? 3.461 -9.351 -6.993 1.00 97.25 80 LEU A N 1
ATOM 645 C CA . LEU A 1 80 ? 3.610 -9.656 -8.413 1.00 97.25 80 LEU A CA 1
ATOM 646 C C . LEU A 1 80 ? 4.948 -9.131 -8.936 1.00 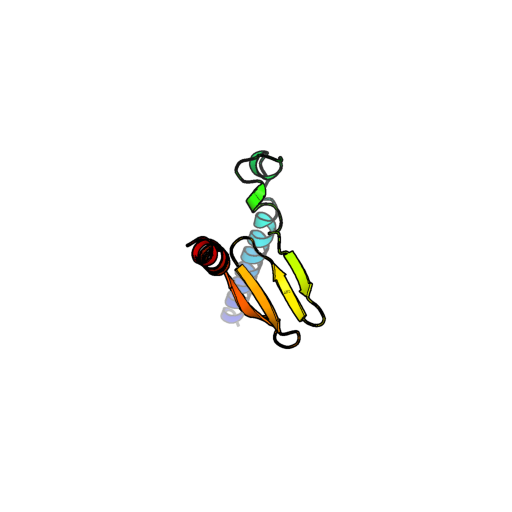97.25 80 LEU A C 1
ATOM 648 O O . LEU A 1 80 ? 5.689 -9.869 -9.575 1.00 97.25 80 LEU A O 1
ATOM 652 N N . PHE A 1 81 ? 5.245 -7.861 -8.656 1.00 96.81 81 PHE A N 1
ATOM 653 C CA . PHE A 1 81 ? 6.495 -7.193 -9.019 1.00 96.81 81 PHE A CA 1
ATOM 654 C C . PHE A 1 81 ? 6.671 -5.895 -8.223 1.00 96.81 81 PHE A C 1
ATOM 656 O O . PHE A 1 81 ? 5.706 -5.332 -7.692 1.00 96.81 81 PHE A O 1
ATOM 663 N N . THR A 1 82 ? 7.908 -5.411 -8.168 1.00 97.31 82 THR A N 1
ATOM 664 C CA . THR A 1 82 ? 8.288 -4.116 -7.594 1.00 97.31 82 THR A CA 1
ATOM 665 C C . THR A 1 82 ? 8.602 -3.087 -8.679 1.00 97.31 82 THR A C 1
ATOM 667 O O . THR A 1 82 ? 8.801 -3.429 -9.846 1.00 97.31 82 THR A O 1
ATOM 670 N N . LEU A 1 83 ? 8.670 -1.811 -8.295 1.00 96.44 83 LEU A N 1
ATOM 671 C CA . LEU A 1 83 ? 9.130 -0.741 -9.180 1.00 96.44 83 LEU A CA 1
ATOM 672 C C . LEU A 1 83 ? 10.549 -1.018 -9.711 1.00 96.44 83 LEU A C 1
ATOM 674 O O . LEU A 1 83 ? 10.825 -0.776 -10.885 1.00 96.44 83 LEU A O 1
ATOM 678 N N . ASP A 1 84 ? 11.423 -1.587 -8.879 1.00 96.31 84 ASP A N 1
ATOM 679 C CA . ASP A 1 84 ? 12.788 -1.950 -9.268 1.00 96.31 84 ASP A CA 1
ATOM 680 C C . ASP A 1 84 ? 12.820 -3.052 -10.329 1.00 96.31 84 ASP A C 1
ATOM 682 O O . ASP A 1 84 ? 13.621 -2.975 -11.261 1.00 96.31 84 ASP A O 1
ATOM 686 N N . ASP A 1 85 ? 11.949 -4.059 -10.218 1.00 96.06 85 ASP A N 1
ATOM 687 C CA . ASP A 1 85 ? 11.857 -5.137 -11.210 1.00 96.06 85 ASP A CA 1
ATOM 688 C C . ASP A 1 85 ? 11.461 -4.582 -12.584 1.00 96.06 85 ASP A C 1
ATOM 690 O O . ASP A 1 85 ? 12.029 -4.964 -13.609 1.00 96.06 85 ASP A O 1
ATOM 694 N N . VAL A 1 86 ? 10.521 -3.631 -12.601 1.00 94.81 86 VAL A N 1
ATOM 695 C CA . VAL A 1 86 ? 10.077 -2.950 -13.823 1.00 94.81 86 VAL A CA 1
ATOM 696 C C . VAL A 1 86 ? 11.196 -2.087 -14.404 1.00 94.81 86 VAL A C 1
ATOM 698 O O . VAL A 1 86 ? 11.472 -2.180 -15.599 1.00 94.81 86 VAL A O 1
ATOM 701 N N . ASN A 1 87 ? 11.866 -1.281 -13.575 1.00 95.31 87 ASN A N 1
ATOM 702 C CA . ASN A 1 87 ? 12.946 -0.401 -14.026 1.00 95.31 87 ASN A CA 1
ATOM 703 C C . ASN A 1 87 ? 14.109 -1.191 -14.634 1.00 95.31 87 ASN A C 1
ATOM 705 O O . ASN A 1 87 ? 14.583 -0.825 -15.708 1.00 95.31 87 ASN A O 1
ATOM 709 N N . LYS A 1 88 ? 14.515 -2.301 -14.004 1.00 95.31 88 LYS A N 1
ATOM 710 C CA . LYS A 1 88 ? 15.537 -3.208 -14.552 1.00 95.31 88 LYS A CA 1
ATOM 711 C C . LYS A 1 88 ? 15.103 -3.799 -15.892 1.00 95.31 88 LYS A C 1
ATOM 713 O O . LYS A 1 88 ? 15.841 -3.753 -16.867 1.00 95.31 88 LYS A O 1
ATOM 718 N N . GLY A 1 89 ? 13.863 -4.284 -15.974 1.00 92.25 89 GLY A N 1
ATOM 719 C CA . GLY A 1 89 ? 13.331 -4.869 -17.206 1.00 92.25 89 GLY A CA 1
ATOM 720 C C . GLY A 1 89 ? 13.203 -3.888 -18.381 1.00 92.25 89 GLY A C 1
ATOM 721 O O . GLY A 1 89 ? 13.128 -4.333 -19.529 1.00 92.25 89 GLY A O 1
ATOM 722 N N . ILE A 1 90 ? 13.157 -2.577 -18.117 1.00 92.62 90 ILE A N 1
ATOM 723 C CA . ILE A 1 90 ? 13.190 -1.526 -19.143 1.00 92.62 90 ILE A CA 1
ATOM 724 C C . ILE A 1 90 ? 14.638 -1.172 -19.500 1.00 92.62 90 ILE A C 1
ATOM 726 O O . ILE A 1 90 ? 14.956 -1.137 -20.686 1.00 92.62 90 ILE A O 1
ATOM 730 N N . SER A 1 91 ? 15.520 -0.976 -18.512 1.00 85.12 91 SER A N 1
ATOM 731 C CA . SER A 1 91 ? 16.927 -0.630 -18.766 1.00 85.12 91 SER A CA 1
ATOM 732 C C . SER A 1 91 ? 17.674 -1.713 -19.541 1.00 85.12 91 SER A C 1
ATOM 734 O O . SER A 1 91 ? 18.474 -1.401 -20.418 1.00 85.12 91 SER A O 1
ATOM 736 N N . ASP A 1 92 ? 17.375 -2.984 -19.273 1.00 76.50 92 ASP A N 1
ATOM 737 C CA . ASP A 1 92 ? 18.033 -4.121 -19.925 1.00 76.50 92 ASP A CA 1
ATOM 738 C C . ASP A 1 92 ? 17.637 -4.276 -21.407 1.00 76.50 92 ASP A C 1
ATOM 740 O O . ASP A 1 92 ? 18.280 -5.021 -22.140 1.00 76.50 92 ASP A O 1
ATOM 744 N N . LYS A 1 93 ? 16.581 -3.588 -21.867 1.00 61.75 93 LYS A N 1
ATOM 745 C CA . LYS A 1 93 ? 16.147 -3.586 -23.277 1.00 61.75 93 LYS A CA 1
ATOM 746 C C . LYS A 1 93 ? 16.771 -2.468 -24.112 1.00 61.75 93 LYS A C 1
ATOM 748 O O . LYS A 1 93 ? 16.606 -2.479 -25.330 1.00 61.75 93 LYS A O 1
ATOM 753 N N . GLU A 1 94 ? 17.434 -1.506 -23.476 1.00 58.28 94 GLU A N 1
ATOM 754 C CA . GLU A 1 94 ? 18.103 -0.379 -24.142 1.00 58.28 94 GLU A CA 1
ATOM 755 C C . GLU A 1 94 ? 19.620 -0.603 -24.325 1.00 58.28 94 GLU A C 1
ATOM 757 O O . GLU A 1 94 ? 20.297 0.262 -24.884 1.00 58.28 94 GLU A O 1
ATOM 762 N N . ALA A 1 95 ? 20.141 -1.759 -23.890 1.00 50.94 95 ALA A N 1
ATOM 763 C CA . ALA A 1 95 ? 21.525 -2.214 -24.067 1.00 50.94 95 ALA A CA 1
ATOM 764 C C . ALA A 1 95 ? 21.645 -3.263 -25.185 1.00 50.94 95 ALA A C 1
ATOM 766 O O . ALA A 1 95 ? 22.685 -3.245 -25.885 1.00 50.94 95 ALA A O 1
#

pLDDT: mean 84.99, std 14.2, range [50.22, 97.62]

Sequence (95 aa):
MKKTTKNLRSTATLVLLLLTTIMMAQHKQFTLEDLNFGGSNYRNMTPKQVYYAWWGDELVRTDREACAQINKKTLQETTLFTLDDVNKGISDKEA

Radius of gyration: 25.83 Å; chains: 1; bounding box: 39×40×80 Å

Foldseek 3Di:
DVVVVVVVVVVVVVVVVVVVVVVVVVPPDDDCLCPDDVRPNVVVNDPDDWDWDDDDPWIWTDDPFFIWTADPPPRDTDTPDTPVRVVCVVVVVVD